Protein AF-A0A7V9U6N3-F1 (afdb_monomer_lite)

Sequence (66 aa):
MWAVKRLPGERMWVQVTHRDGDRLAGTLDNWPVFVHMNPGETVKFHIDDIIDCEFVDEDRSGGQVA

Radius of gyration: 17.06 Å; chains: 1; bounding box: 26×37×66 Å

pLDDT: mean 82.96, std 18.27, range [40.5, 98.31]

Secondary structure (DSSP, 8-state):
------PPPPP--EEEEEEETTEEEEEE-S--SSS---TT-EEEEEGGG-S---------------

Foldseek 3Di:
DDDDPPDPDWDWDFDWPDDDPQKTKGFTQDDIDPDDDDGRDIDIDGNVVDPDDDDDPPPCPDDDDD

Structure (mmCIF, N/CA/C/O backbone):
data_AF-A0A7V9U6N3-F1
#
_entry.id   AF-A0A7V9U6N3-F1
#
loop_
_atom_site.group_PDB
_atom_site.id
_atom_site.type_symbol
_atom_site.label_atom_id
_atom_site.label_alt_id
_atom_site.label_comp_id
_atom_site.label_asym_id
_atom_site.label_entity_id
_atom_site.label_seq_id
_atom_site.pdbx_PDB_ins_code
_atom_site.Cartn_x
_atom_site.Cartn_y
_atom_site.Cartn_z
_atom_site.occupancy
_atom_site.B_iso_or_equiv
_atom_site.auth_seq_id
_atom_site.auth_comp_id
_atom_site.auth_asym_id
_atom_site.auth_atom_id
_atom_site.pdbx_PDB_model_num
ATOM 1 N N . MET A 1 1 ? -2.043 11.576 -33.899 1.00 40.50 1 MET A N 1
ATOM 2 C CA . MET A 1 1 ? -2.424 11.125 -32.543 1.00 40.50 1 MET A CA 1
ATOM 3 C C . MET A 1 1 ? -1.168 11.062 -31.698 1.00 40.50 1 MET A C 1
ATOM 5 O O . MET A 1 1 ? -0.263 10.317 -32.040 1.00 40.50 1 MET A O 1
ATOM 9 N N . TRP A 1 2 ? -1.073 11.881 -30.657 1.00 42.44 2 TRP A N 1
ATOM 10 C CA . TRP A 1 2 ? 0.010 11.820 -29.678 1.00 42.44 2 TRP A CA 1
ATOM 11 C C . TRP A 1 2 ? -0.379 10.769 -28.634 1.00 42.44 2 TRP A C 1
ATOM 13 O O . TRP A 1 2 ? -1.347 10.943 -27.898 1.00 42.44 2 TRP A O 1
ATOM 23 N N . ALA A 1 3 ? 0.317 9.632 -28.638 1.00 54.44 3 ALA A N 1
ATOM 24 C CA . ALA A 1 3 ? 0.102 8.571 -27.666 1.00 54.44 3 ALA A CA 1
ATOM 25 C C . ALA A 1 3 ? 0.861 8.919 -26.381 1.00 54.44 3 ALA A C 1
ATOM 27 O O . ALA A 1 3 ? 2.090 8.862 -26.342 1.00 54.44 3 ALA A O 1
ATOM 28 N N . VAL A 1 4 ? 0.134 9.290 -25.326 1.00 58.97 4 VAL A N 1
ATOM 29 C CA . VAL A 1 4 ? 0.700 9.347 -23.975 1.00 58.97 4 VAL A CA 1
ATOM 30 C C . VAL A 1 4 ? 1.029 7.912 -23.577 1.00 58.97 4 VAL A C 1
ATOM 32 O O . VAL A 1 4 ? 0.134 7.070 -23.483 1.00 58.97 4 VAL A O 1
ATOM 35 N N . LYS A 1 5 ? 2.316 7.612 -23.392 1.00 54.78 5 LYS A N 1
ATOM 36 C CA . LYS A 1 5 ? 2.786 6.304 -22.931 1.00 54.78 5 LYS A CA 1
ATOM 37 C C . LYS A 1 5 ? 2.239 6.089 -21.517 1.00 54.78 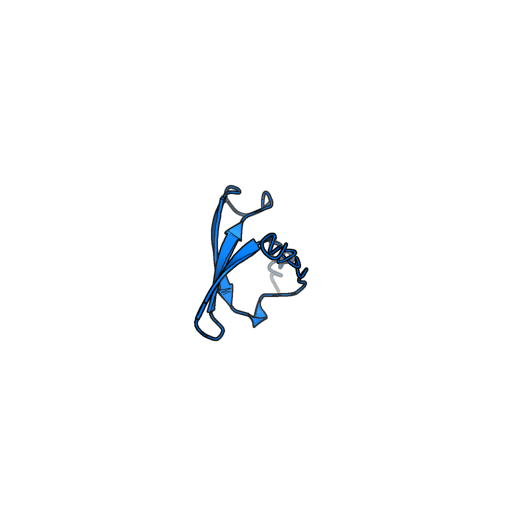5 LYS A C 1
ATOM 39 O O . LYS A 1 5 ? 2.765 6.649 -20.562 1.00 54.78 5 LYS A O 1
ATOM 44 N N . ARG A 1 6 ? 1.151 5.325 -21.389 1.00 57.16 6 ARG A N 1
ATOM 45 C CA . ARG A 1 6 ? 0.646 4.874 -20.090 1.00 57.16 6 ARG A CA 1
ATOM 46 C C . ARG A 1 6 ? 1.664 3.874 -19.559 1.00 57.16 6 ARG A C 1
ATOM 48 O O . ARG A 1 6 ? 1.731 2.749 -20.048 1.00 57.16 6 ARG A O 1
ATOM 55 N N . LEU A 1 7 ? 2.522 4.318 -18.646 1.00 61.53 7 LEU A N 1
ATOM 56 C CA . LEU A 1 7 ? 3.322 3.388 -17.862 1.00 61.53 7 LEU A CA 1
ATOM 57 C C . LEU A 1 7 ? 2.340 2.475 -17.108 1.00 61.53 7 LEU A C 1
ATOM 59 O O . LEU A 1 7 ? 1.282 2.960 -16.693 1.00 61.53 7 LEU A O 1
ATOM 63 N N . PRO A 1 8 ? 2.626 1.168 -16.974 1.00 67.19 8 PRO A N 1
ATOM 64 C CA . PRO A 1 8 ? 1.884 0.353 -16.021 1.00 67.19 8 PRO A CA 1
ATOM 65 C C . PRO A 1 8 ? 2.004 1.063 -14.668 1.00 67.19 8 PRO A C 1
ATOM 67 O O . PRO A 1 8 ? 3.105 1.479 -14.311 1.00 67.19 8 PRO A O 1
ATOM 70 N N . GLY A 1 9 ? 0.881 1.315 -13.991 1.00 72.50 9 GLY A N 1
ATOM 71 C CA . GLY A 1 9 ? 0.889 2.025 -12.710 1.00 72.50 9 GLY A CA 1
ATOM 72 C C . GLY A 1 9 ? 1.905 1.418 -11.736 1.00 72.50 9 GLY A C 1
ATOM 73 O O . GLY A 1 9 ? 2.216 0.228 -11.822 1.00 72.50 9 GLY A O 1
ATOM 74 N N . GLU A 1 10 ? 2.447 2.242 -10.842 1.00 84.38 10 GLU A N 1
ATOM 75 C CA . GLU A 1 10 ? 3.385 1.783 -9.815 1.00 84.38 10 GLU A CA 1
ATOM 76 C C . GLU A 1 10 ? 2.716 0.725 -8.925 1.00 84.38 10 GLU A C 1
ATOM 78 O O . GLU A 1 10 ? 1.568 0.898 -8.512 1.00 84.38 10 GLU A O 1
ATOM 83 N N . ARG A 1 11 ? 3.426 -0.369 -8.628 1.00 89.38 11 ARG A N 1
ATOM 84 C CA . ARG A 1 11 ? 2.943 -1.410 -7.714 1.00 89.38 11 ARG A CA 1
ATOM 85 C C . ARG A 1 11 ? 3.513 -1.176 -6.322 1.00 89.38 11 ARG A C 1
ATOM 87 O O . ARG A 1 11 ? 4.715 -0.979 -6.163 1.00 89.38 11 ARG A O 1
ATOM 94 N N . MET A 1 12 ? 2.643 -1.241 -5.325 1.00 93.12 12 MET A N 1
ATOM 95 C CA . MET A 1 12 ? 2.989 -1.029 -3.925 1.00 93.12 12 MET A CA 1
ATOM 96 C C . MET A 1 12 ? 2.501 -2.216 -3.100 1.00 93.12 12 MET A C 1
ATOM 98 O O . MET A 1 12 ? 1.352 -2.632 -3.235 1.00 93.12 12 MET A O 1
ATOM 102 N N . TRP A 1 13 ? 3.375 -2.734 -2.246 1.00 95.19 13 TRP A N 1
ATOM 103 C CA . TRP A 1 13 ? 3.039 -3.678 -1.192 1.00 95.19 13 TRP A CA 1
ATOM 104 C C . TRP A 1 13 ? 2.770 -2.886 0.077 1.00 95.19 13 TRP A C 1
ATOM 106 O O . TRP A 1 13 ? 3.629 -2.143 0.556 1.00 95.19 13 TRP A O 1
ATOM 116 N N . VAL A 1 14 ? 1.548 -3.001 0.587 1.00 95.94 14 VAL A N 1
ATOM 117 C CA . VAL A 1 14 ? 1.080 -2.214 1.725 1.00 95.94 14 VAL A CA 1
ATOM 118 C C . VAL A 1 14 ? 0.498 -3.153 2.768 1.00 95.94 14 VAL A C 1
ATOM 120 O O . VAL A 1 14 ? -0.480 -3.852 2.505 1.00 95.94 14 VAL A O 1
ATOM 123 N N . GLN A 1 15 ? 1.057 -3.129 3.976 1.00 96.50 15 GLN A N 1
ATOM 124 C CA . GLN A 1 15 ? 0.457 -3.798 5.122 1.00 96.50 15 GLN A CA 1
ATOM 125 C C . GLN A 1 15 ? -0.733 -2.967 5.608 1.00 96.50 15 GLN A C 1
ATOM 127 O O . GLN A 1 15 ? -0.559 -1.878 6.156 1.00 96.50 15 GLN A O 1
ATOM 132 N N . VAL A 1 16 ? -1.953 -3.462 5.404 1.00 96.00 16 VAL A N 1
ATOM 133 C CA . VAL A 1 16 ? -3.177 -2.785 5.855 1.00 96.00 16 VAL A CA 1
ATOM 134 C C . VAL A 1 16 ? -3.204 -2.719 7.382 1.00 96.00 16 VAL A C 1
ATOM 136 O O . VAL A 1 16 ? -3.158 -3.745 8.053 1.00 96.00 16 VAL A O 1
ATOM 139 N N . THR A 1 17 ? -3.331 -1.511 7.934 1.00 96.62 17 THR A N 1
ATOM 140 C CA . THR A 1 17 ? -3.433 -1.269 9.385 1.00 96.62 17 THR A CA 1
ATOM 141 C C . THR A 1 17 ? -4.787 -0.692 9.794 1.00 96.62 17 THR A C 1
ATOM 143 O O . THR A 1 17 ? -5.166 -0.770 10.962 1.00 96.62 17 THR A O 1
ATOM 146 N N . HIS A 1 18 ? -5.546 -0.131 8.847 1.00 97.62 18 HIS A N 1
ATOM 147 C CA . HIS A 1 18 ? -6.883 0.400 9.088 1.00 97.62 18 HIS A CA 1
ATOM 148 C C . HIS A 1 18 ? -7.799 0.219 7.872 1.00 97.62 18 HIS A C 1
ATOM 150 O O . HIS A 1 18 ? -7.364 0.345 6.725 1.00 97.62 18 HIS A O 1
ATOM 156 N N . ARG A 1 19 ? -9.089 -0.021 8.128 1.00 96.81 19 ARG A N 1
ATOM 157 C CA . ARG A 1 19 ? -10.132 -0.145 7.106 1.00 96.81 19 ARG A CA 1
ATOM 158 C C . ARG A 1 19 ? -11.403 0.577 7.546 1.00 96.81 19 ARG A C 1
ATOM 160 O O . ARG A 1 19 ? -11.920 0.300 8.625 1.00 96.81 19 ARG A O 1
ATOM 167 N N . ASP A 1 20 ? -11.922 1.425 6.665 1.00 97.94 20 ASP A N 1
ATOM 168 C CA . ASP A 1 20 ? -13.220 2.093 6.774 1.00 97.94 20 ASP A CA 1
ATOM 169 C C . ASP A 1 20 ? -14.023 1.824 5.493 1.00 97.94 20 ASP A C 1
ATOM 171 O O . ASP A 1 20 ? -13.823 2.468 4.458 1.00 97.94 20 ASP A O 1
ATOM 175 N N . GLY A 1 21 ? -14.871 0.792 5.534 1.00 97.25 21 GLY A N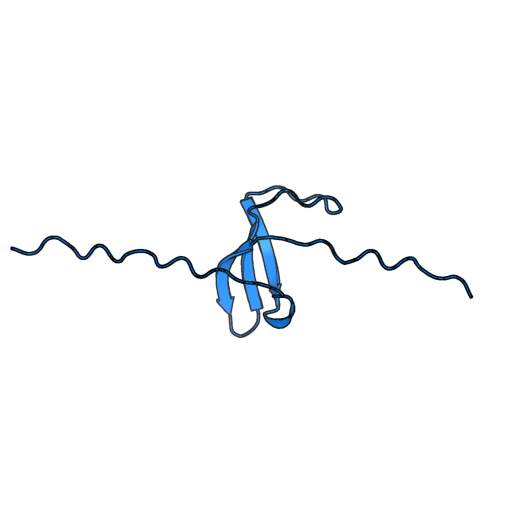 1
ATOM 176 C CA . GLY A 1 21 ? -15.580 0.294 4.354 1.00 97.25 21 GLY A CA 1
ATOM 177 C C . GLY A 1 21 ? -14.609 -0.128 3.248 1.00 97.25 21 GLY A C 1
ATOM 178 O O . GLY A 1 21 ? -13.841 -1.080 3.423 1.00 97.25 21 GLY A O 1
ATOM 179 N N . ASP A 1 22 ? -14.637 0.602 2.134 1.00 98.06 22 ASP A N 1
ATOM 180 C CA . ASP A 1 22 ? -13.803 0.359 0.950 1.00 98.06 22 ASP A CA 1
ATOM 181 C C . ASP A 1 22 ? -12.536 1.228 0.914 1.00 98.06 22 ASP A C 1
ATOM 183 O O . ASP A 1 22 ? -11.744 1.155 -0.024 1.00 98.06 22 ASP A O 1
ATOM 187 N N . ARG A 1 23 ? -12.318 2.057 1.941 1.00 98.31 23 ARG A N 1
ATOM 188 C CA . ARG A 1 23 ? -11.122 2.892 2.082 1.00 98.31 23 ARG A CA 1
ATOM 189 C C . ARG A 1 23 ? -10.159 2.222 3.050 1.00 98.31 23 ARG A C 1
ATOM 191 O O . ARG A 1 23 ? -10.503 1.960 4.203 1.00 98.31 23 ARG A O 1
ATOM 198 N N . LEU A 1 24 ? -8.940 1.974 2.593 1.00 98.12 24 LEU A N 1
ATOM 199 C CA . LEU A 1 24 ? -7.890 1.357 3.390 1.00 98.12 24 LEU A CA 1
ATOM 200 C C . LEU A 1 24 ? -6.766 2.353 3.654 1.00 98.12 24 LEU A C 1
ATOM 202 O O . LEU A 1 24 ? -6.497 3.256 2.856 1.00 98.12 24 LEU A O 1
ATOM 206 N N . ALA A 1 25 ? -6.103 2.166 4.789 1.00 98.12 25 ALA A N 1
ATOM 207 C CA . ALA A 1 25 ? -4.820 2.774 5.076 1.00 98.12 25 ALA A CA 1
ATOM 208 C C . ALA A 1 25 ? -3.851 1.707 5.586 1.00 98.12 25 ALA A C 1
ATOM 210 O O . ALA A 1 25 ? -4.244 0.766 6.282 1.00 98.12 25 AL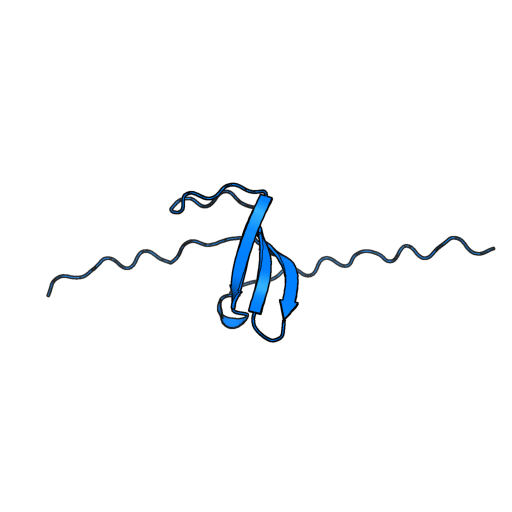A A O 1
ATOM 211 N N . GLY A 1 26 ? -2.582 1.857 5.240 1.00 97.38 26 GLY A N 1
ATOM 212 C CA . GLY A 1 26 ? -1.561 0.906 5.636 1.00 97.38 26 GLY A CA 1
ATOM 213 C C . GLY A 1 26 ? -0.158 1.463 5.523 1.00 97.38 26 GLY A C 1
ATOM 214 O O . GLY A 1 26 ? 0.041 2.605 5.107 1.00 97.38 26 GLY A O 1
ATOM 215 N N . THR A 1 27 ? 0.801 0.641 5.915 1.00 97.88 27 THR A N 1
ATOM 216 C CA . THR A 1 27 ? 2.223 0.969 5.914 1.00 97.88 27 THR A CA 1
ATOM 217 C C . THR A 1 27 ? 2.867 0.404 4.655 1.00 97.88 27 THR A C 1
ATOM 219 O O . THR A 1 27 ? 2.707 -0.781 4.363 1.00 97.88 27 THR A O 1
ATOM 222 N N . LEU A 1 28 ? 3.571 1.247 3.900 1.00 97.06 28 LEU A N 1
ATOM 223 C CA . LEU A 1 28 ? 4.318 0.832 2.713 1.00 97.06 28 LEU A CA 1
ATOM 224 C C . LEU A 1 28 ? 5.497 -0.069 3.105 1.00 97.06 28 LEU A C 1
ATOM 226 O O . LEU A 1 28 ? 6.297 0.318 3.956 1.00 97.06 28 LEU A O 1
ATOM 230 N N . ASP A 1 29 ? 5.621 -1.228 2.463 1.00 95.19 29 ASP A N 1
ATOM 231 C CA . ASP A 1 29 ? 6.675 -2.208 2.760 1.00 95.19 29 ASP A CA 1
ATOM 232 C C . ASP A 1 29 ? 7.828 -2.172 1.740 1.00 95.19 29 ASP A C 1
ATOM 234 O O . ASP A 1 29 ? 9.001 -2.296 2.090 1.00 95.19 29 ASP A O 1
ATOM 238 N N . ASN A 1 30 ? 7.526 -1.923 0.461 1.00 93.25 30 ASN A N 1
ATOM 239 C CA . ASN A 1 30 ? 8.532 -1.890 -0.602 1.00 93.25 30 ASN A CA 1
ATOM 240 C C . ASN A 1 30 ? 8.992 -0.468 -0.961 1.00 93.25 30 ASN A C 1
ATOM 242 O O . ASN A 1 30 ? 8.320 0.515 -0.673 1.00 93.25 30 ASN A O 1
ATOM 246 N N . TRP A 1 31 ? 10.124 -0.371 -1.666 1.00 92.56 31 TRP A N 1
ATOM 247 C CA . TRP A 1 31 ? 10.591 0.864 -2.304 1.00 92.56 31 TRP A CA 1
ATOM 248 C C . TRP A 1 31 ? 9.943 1.032 -3.686 1.00 92.56 31 TRP A C 1
ATOM 250 O O . TRP A 1 31 ? 10.283 0.263 -4.594 1.00 92.56 31 TRP A O 1
ATOM 260 N N . PRO A 1 32 ? 9.037 2.004 -3.885 1.00 88.81 32 PRO A N 1
ATOM 261 C CA . PRO A 1 32 ? 8.445 2.257 -5.190 1.00 88.81 32 PRO A CA 1
ATOM 262 C C . PRO A 1 32 ? 9.467 2.918 -6.121 1.00 88.81 32 PRO A C 1
ATOM 264 O O . PRO A 1 32 ? 10.278 3.739 -5.694 1.00 88.81 32 PRO A O 1
ATOM 267 N N . VAL A 1 33 ? 9.428 2.581 -7.407 1.00 83.81 33 VAL A N 1
ATOM 268 C CA . VAL A 1 33 ? 10.440 3.010 -8.385 1.00 83.81 33 VAL A CA 1
ATOM 269 C C . VAL A 1 33 ? 10.112 4.380 -8.981 1.00 83.81 33 VAL A C 1
ATOM 271 O O . VAL A 1 33 ? 11.021 5.175 -9.227 1.00 83.81 33 VAL A O 1
ATOM 274 N N . PHE A 1 34 ? 8.830 4.676 -9.220 1.00 83.81 34 PHE A N 1
ATOM 275 C CA . PHE A 1 34 ? 8.397 5.891 -9.921 1.00 83.81 34 PHE A CA 1
ATOM 276 C C . PHE A 1 34 ? 7.664 6.915 -9.043 1.00 83.81 34 PHE A C 1
ATOM 278 O O . PHE A 1 34 ? 7.178 7.919 -9.569 1.00 83.81 34 PHE A O 1
ATOM 285 N N . VAL A 1 35 ? 7.597 6.709 -7.723 1.00 82.75 35 VAL A N 1
ATOM 286 C CA . VAL A 1 35 ? 7.041 7.691 -6.775 1.00 82.75 35 VAL A CA 1
ATOM 287 C C . VAL A 1 35 ? 8.020 7.989 -5.643 1.00 82.75 35 VAL A C 1
ATOM 289 O O . VAL A 1 35 ? 8.740 7.115 -5.173 1.00 82.75 35 VAL A O 1
ATOM 292 N N . HIS A 1 36 ? 8.050 9.248 -5.204 1.00 88.06 36 HIS A N 1
ATOM 293 C CA . HIS A 1 36 ? 8.887 9.701 -4.093 1.00 88.06 36 HIS A CA 1
ATOM 294 C C . HIS A 1 36 ? 8.227 9.351 -2.755 1.00 88.06 36 HIS A C 1
ATOM 296 O O . HIS A 1 36 ? 7.640 10.218 -2.112 1.00 88.06 36 HIS A O 1
ATOM 302 N N . MET A 1 37 ? 8.295 8.078 -2.374 1.00 91.44 37 MET A N 1
ATOM 303 C CA . MET A 1 37 ? 7.793 7.558 -1.101 1.00 91.44 37 MET A CA 1
ATOM 304 C C . MET A 1 37 ? 8.830 6.629 -0.482 1.00 91.44 37 MET A C 1
ATOM 306 O O . MET A 1 37 ? 9.550 5.930 -1.197 1.00 91.44 37 MET A O 1
ATOM 310 N N . ASN A 1 38 ? 8.890 6.613 0.845 1.00 94.56 38 ASN A N 1
ATOM 311 C CA . ASN A 1 38 ? 9.771 5.723 1.594 1.00 94.56 38 ASN A CA 1
ATOM 312 C C . ASN A 1 38 ? 8.965 4.596 2.261 1.00 94.56 38 ASN A C 1
ATOM 314 O O . ASN A 1 38 ? 7.839 4.838 2.709 1.00 94.56 38 ASN A O 1
ATOM 318 N N . PRO A 1 39 ? 9.528 3.384 2.404 1.00 96.62 39 PRO A N 1
ATOM 319 C CA . PRO A 1 39 ? 8.961 2.361 3.272 1.00 96.62 39 PRO A CA 1
ATOM 320 C C . PRO A 1 39 ? 8.702 2.905 4.678 1.00 96.62 39 PRO A C 1
ATOM 322 O O . PRO A 1 39 ? 9.457 3.733 5.194 1.00 96.62 39 PRO A O 1
ATOM 325 N N . GLY A 1 40 ? 7.624 2.439 5.297 1.00 97.12 40 GLY A N 1
ATOM 326 C CA . GLY A 1 40 ? 7.134 2.951 6.574 1.00 97.12 40 GLY A CA 1
ATOM 327 C C . GLY A 1 40 ? 6.148 4.117 6.447 1.00 97.12 40 GLY A C 1
ATOM 328 O O . GLY A 1 40 ? 5.446 4.420 7.412 1.00 97.12 40 GLY A O 1
ATOM 329 N N . GLU A 1 41 ? 6.042 4.763 5.283 1.00 97.62 41 GLU A N 1
ATOM 330 C CA . GLU A 1 41 ? 5.041 5.810 5.068 1.00 97.62 41 GLU A CA 1
ATOM 331 C C . GLU A 1 41 ? 3.618 5.243 4.974 1.00 97.62 41 GLU A C 1
ATOM 333 O O . GLU A 1 41 ? 3.388 4.097 4.581 1.00 97.62 41 GLU A O 1
ATOM 338 N N . THR A 1 42 ? 2.636 6.072 5.339 1.00 97.50 42 THR A N 1
ATOM 339 C CA . THR A 1 42 ? 1.219 5.707 5.255 1.00 97.50 42 THR A CA 1
ATOM 340 C C . THR A 1 42 ? 0.694 5.866 3.833 1.00 97.50 42 THR A C 1
ATOM 342 O O . THR A 1 42 ? 0.689 6.967 3.282 1.00 97.50 42 THR A O 1
ATOM 345 N N . VAL A 1 43 ? 0.140 4.788 3.285 1.00 96.00 43 VAL A N 1
ATOM 346 C CA . VAL A 1 43 ? -0.557 4.770 1.995 1.00 96.00 43 VAL A CA 1
ATOM 347 C C . VAL A 1 43 ? -2.057 4.679 2.241 1.00 96.00 43 VAL A C 1
ATOM 349 O O . VAL A 1 43 ? -2.500 3.906 3.088 1.00 96.00 43 VAL A O 1
ATOM 352 N N . LYS A 1 44 ? -2.846 5.460 1.499 1.00 96.88 44 LYS A N 1
ATOM 353 C CA . LYS A 1 44 ? -4.315 5.389 1.495 1.00 96.88 44 LYS A CA 1
ATOM 354 C C . LYS A 1 44 ? -4.789 5.005 0.102 1.00 96.88 44 LYS A C 1
ATOM 356 O O . LYS A 1 44 ? -4.373 5.644 -0.861 1.00 96.88 44 LYS A O 1
A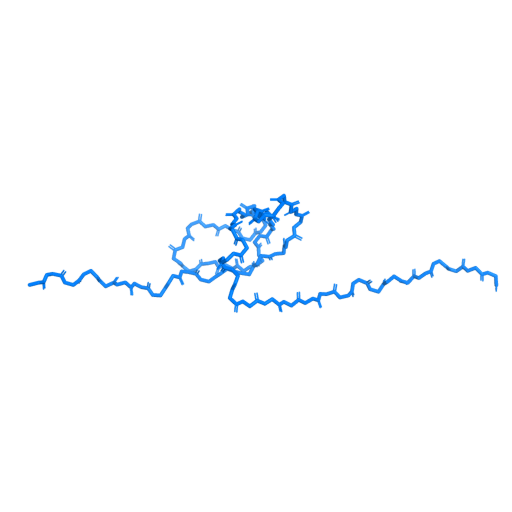TOM 361 N N . PHE A 1 45 ? -5.653 4.005 0.006 1.00 95.12 45 PHE A N 1
ATOM 362 C CA . PHE A 1 45 ? -6.087 3.434 -1.271 1.00 95.12 45 PHE A CA 1
ATOM 363 C C . PHE A 1 45 ? -7.503 2.853 -1.172 1.00 95.12 45 PHE A C 1
ATOM 365 O O . PHE A 1 45 ? -8.036 2.687 -0.068 1.00 95.12 45 PHE A O 1
ATOM 372 N N . HIS A 1 46 ? -8.141 2.616 -2.318 1.00 97.50 46 HIS A N 1
ATOM 373 C CA . HIS A 1 46 ? -9.447 1.967 -2.389 1.00 97.50 46 HIS A CA 1
ATOM 374 C C . HIS A 1 46 ? -9.280 0.446 -2.465 1.00 97.50 46 HIS A C 1
ATOM 376 O O . HIS A 1 46 ? -8.278 -0.042 -2.980 1.00 97.50 46 HIS A O 1
ATOM 382 N N . ILE A 1 47 ? -10.264 -0.322 -1.997 1.00 96.31 47 ILE A N 1
ATOM 383 C CA . ILE A 1 47 ? -10.202 -1.791 -2.054 1.00 96.31 47 ILE A CA 1
ATOM 384 C C . ILE A 1 47 ? -10.069 -2.321 -3.489 1.00 96.31 47 ILE A C 1
ATOM 386 O O . ILE A 1 47 ? -9.390 -3.316 -3.716 1.00 96.31 47 ILE A O 1
ATOM 390 N N . ASP A 1 48 ? -10.644 -1.610 -4.460 1.00 96.12 48 ASP A N 1
ATOM 391 C CA . ASP A 1 48 ? -10.575 -1.961 -5.886 1.00 96.12 48 ASP A CA 1
ATOM 392 C C . ASP A 1 48 ? -9.185 -1.739 -6.508 1.00 96.12 48 ASP A C 1
ATOM 394 O O . ASP A 1 48 ? -8.926 -2.212 -7.614 1.00 96.12 48 ASP A O 1
ATOM 398 N N . ASP A 1 49 ? -8.281 -1.040 -5.813 1.00 93.00 49 ASP A N 1
ATOM 399 C CA . ASP A 1 49 ? -6.889 -0.881 -6.247 1.00 93.00 49 ASP A CA 1
ATOM 400 C C . ASP A 1 49 ? -6.046 -2.136 -5.929 1.00 93.00 49 ASP A C 1
ATOM 402 O O . ASP A 1 49 ? -4.908 -2.259 -6.391 1.00 93.00 49 ASP A O 1
ATOM 406 N N . ILE A 1 50 ? -6.587 -3.081 -5.144 1.00 93.88 50 ILE A N 1
ATOM 407 C CA . ILE A 1 50 ? -5.909 -4.324 -4.765 1.00 93.88 50 ILE A CA 1
ATOM 408 C C . ILE A 1 50 ? -5.931 -5.299 -5.942 1.00 93.88 50 ILE A C 1
ATOM 410 O O . ILE A 1 50 ? -6.977 -5.800 -6.350 1.00 93.88 50 ILE A O 1
ATOM 414 N N . ILE A 1 51 ? -4.743 -5.611 -6.454 1.00 92.81 51 ILE A N 1
ATOM 415 C CA . ILE A 1 51 ? -4.551 -6.606 -7.518 1.00 92.81 51 ILE A CA 1
ATOM 416 C C . ILE A 1 51 ? -4.046 -7.955 -6.997 1.00 92.81 51 ILE A C 1
ATOM 418 O O . ILE A 1 51 ? -4.107 -8.940 -7.728 1.00 92.81 51 ILE A O 1
ATOM 422 N N . ASP A 1 52 ? -3.525 -7.985 -5.769 1.00 93.62 52 ASP A N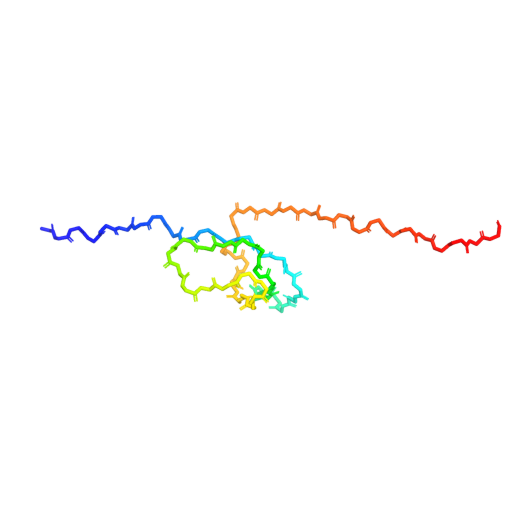 1
ATOM 423 C CA . ASP A 1 52 ? -2.998 -9.171 -5.096 1.00 93.62 52 ASP A CA 1
ATOM 424 C C . ASP A 1 52 ? -3.005 -8.960 -3.572 1.00 93.62 52 ASP A C 1
ATOM 426 O O . ASP A 1 52 ? -2.914 -7.818 -3.110 1.00 93.62 52 ASP A O 1
ATOM 430 N N . CYS A 1 53 ? -3.130 -10.036 -2.793 1.00 93.12 53 CYS A N 1
ATOM 431 C CA . CYS A 1 53 ? -3.091 -9.975 -1.333 1.00 93.12 53 CYS A CA 1
ATOM 432 C C . CYS A 1 53 ? -2.596 -11.282 -0.704 1.00 93.12 53 CYS A C 1
ATOM 434 O O . CYS A 1 53 ? -2.966 -12.377 -1.125 1.00 93.12 53 CYS A O 1
ATOM 436 N N . GLU A 1 54 ? -1.815 -11.144 0.366 1.00 92.38 54 GLU A N 1
ATOM 437 C CA . GLU A 1 54 ? -1.382 -12.251 1.213 1.00 92.38 54 GLU A CA 1
ATOM 438 C C . GLU A 1 54 ? -2.004 -12.091 2.602 1.00 92.38 54 GLU A C 1
ATOM 440 O O . GLU A 1 54 ? -1.935 -11.021 3.213 1.00 92.38 54 GLU A O 1
ATOM 445 N N . PHE A 1 55 ? -2.632 -13.156 3.102 1.00 86.62 55 PHE A N 1
ATOM 446 C CA . PHE A 1 55 ? -3.129 -13.204 4.472 1.00 86.62 55 PHE A CA 1
ATOM 447 C C . PHE A 1 55 ? -2.031 -13.761 5.367 1.00 86.62 55 PHE A C 1
ATOM 449 O O . PHE A 1 55 ? -1.609 -14.905 5.204 1.00 86.62 55 PHE A O 1
ATOM 456 N N . VAL A 1 56 ? -1.577 -12.948 6.316 1.00 80.38 56 VAL A N 1
ATOM 457 C CA . VAL A 1 56 ? -0.709 -13.415 7.393 1.00 80.38 56 VAL A CA 1
ATOM 458 C C . VAL A 1 56 ? -1.619 -13.808 8.547 1.00 80.38 56 VAL A C 1
ATOM 460 O O . VAL A 1 56 ? -2.209 -12.941 9.193 1.00 80.38 56 VAL A O 1
ATOM 463 N N . ASP A 1 57 ? -1.760 -15.110 8.785 1.00 78.38 57 ASP A N 1
ATOM 464 C CA . ASP A 1 57 ? -2.334 -15.588 10.037 1.00 78.38 57 ASP A CA 1
ATOM 465 C C . ASP A 1 57 ? -1.357 -15.204 11.154 1.00 78.38 57 ASP A C 1
ATOM 467 O O . ASP A 1 57 ? -0.282 -15.787 11.297 1.00 78.38 57 ASP A O 1
ATOM 471 N N . GLU A 1 58 ? -1.708 -14.191 11.948 1.00 65.88 58 GLU A N 1
ATOM 472 C CA . GLU A 1 58 ? -1.131 -14.076 13.280 1.00 65.88 58 GLU A CA 1
ATOM 473 C C . GLU A 1 58 ? -1.596 -15.317 14.036 1.00 65.88 58 GLU A C 1
ATOM 475 O O . GLU A 1 58 ? -2.754 -15.391 14.461 1.00 65.88 58 GLU A O 1
ATOM 480 N N . ASP A 1 59 ? -0.710 -16.308 14.166 1.00 59.88 59 ASP A N 1
ATOM 481 C CA . ASP A 1 59 ? -0.879 -17.398 15.115 1.00 59.88 59 ASP A CA 1
ATOM 482 C C . ASP A 1 59 ? -1.314 -16.762 16.438 1.00 59.88 59 ASP A C 1
ATOM 484 O O . ASP A 1 59 ? -0.521 -16.150 17.160 1.00 59.88 59 ASP A O 1
ATOM 488 N N . ARG A 1 60 ? -2.603 -16.887 16.773 1.00 56.94 60 ARG A N 1
ATOM 489 C CA . ARG A 1 60 ? -3.085 -16.691 18.135 1.00 56.94 60 ARG A CA 1
ATOM 490 C C . ARG A 1 60 ? -2.486 -17.841 18.925 1.00 56.94 60 ARG A C 1
ATOM 492 O O . ARG A 1 60 ? -3.178 -18.815 19.216 1.00 56.94 60 ARG A O 1
ATOM 499 N N . SER A 1 61 ? -1.202 -17.738 19.262 1.00 54.91 61 SER A N 1
ATOM 500 C CA . SER A 1 61 ? -0.575 -18.519 20.311 1.00 54.91 61 SER A CA 1
ATOM 501 C C . SER A 1 61 ? -1.324 -18.165 21.588 1.00 54.91 61 SER A C 1
ATOM 503 O O . SER A 1 61 ? -1.031 -17.184 22.277 1.00 54.91 61 SER A O 1
ATOM 505 N N . GLY A 1 62 ? -2.399 -18.923 21.794 1.00 48.91 62 GLY A N 1
ATOM 506 C CA . GLY A 1 62 ? -3.250 -18.890 22.953 1.00 48.91 62 GLY A CA 1
ATOM 507 C C . GLY A 1 62 ? -2.376 -18.974 24.184 1.00 48.91 62 GLY A C 1
ATOM 508 O O . GLY A 1 62 ? -1.414 -19.743 24.240 1.00 48.91 62 GLY A O 1
ATOM 509 N N . GLY A 1 63 ? -2.716 -18.131 25.151 1.00 46.41 63 GLY A N 1
ATOM 510 C CA . GLY A 1 63 ? -2.117 -18.169 26.463 1.00 46.41 63 GLY A CA 1
ATOM 511 C C . GLY A 1 63 ? -2.068 -19.600 26.982 1.00 46.41 63 GLY A C 1
ATOM 512 O O . GLY A 1 63 ? -3.045 -20.345 26.939 1.00 46.41 63 GLY A O 1
ATOM 513 N N . GLN A 1 64 ? -0.891 -19.937 27.482 1.00 52.06 64 GLN A N 1
ATOM 514 C CA . GLN A 1 64 ? -0.668 -20.942 28.498 1.00 52.06 64 GLN A CA 1
ATOM 515 C C . GLN A 1 64 ? -1.823 -20.924 29.515 1.00 52.06 64 GLN A C 1
ATOM 517 O O . GLN A 1 64 ? -1.984 -19.953 30.255 1.00 52.06 64 GLN A O 1
ATOM 522 N N . VAL A 1 65 ? -2.623 -21.990 29.554 1.00 50.88 65 VAL A N 1
ATOM 523 C CA . VAL A 1 65 ? -3.532 -22.274 30.668 1.00 50.88 65 VAL A CA 1
ATOM 524 C C . VAL A 1 65 ? -3.426 -23.748 31.053 1.00 50.88 65 VAL A C 1
ATOM 526 O O . VAL A 1 65 ? -3.859 -24.616 30.305 1.00 50.88 65 VAL A O 1
ATOM 529 N N . ALA A 1 66 ? -2.847 -23.929 32.247 1.00 43.09 66 ALA A N 1
ATOM 530 C CA . ALA A 1 66 ? -2.790 -25.101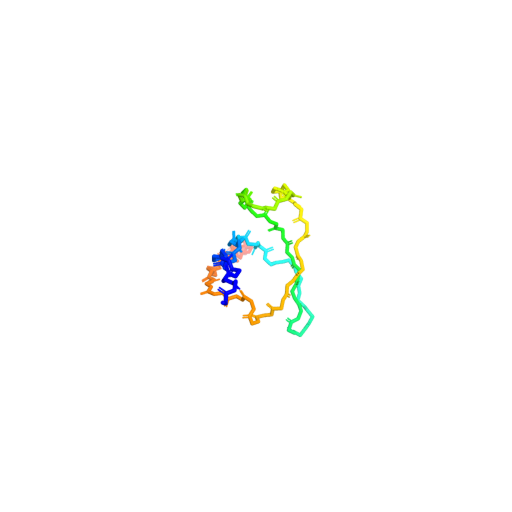 33.131 1.00 43.09 66 ALA A CA 1
ATOM 531 C C . ALA A 1 66 ? -2.180 -26.402 32.583 1.00 43.09 66 ALA A C 1
ATOM 533 O O . ALA A 1 66 ? -2.861 -27.141 31.843 1.00 43.09 66 ALA A O 1
#